Protein AF-A0A7H8HGY1-F1 (afdb_monomer)

Secondary structure (DSSP, 8-state):
--HHHHHHHHHHHHTT--HHHHHHHHHHHHHHHHHTTTT----HHHHHHHHHHHHHHHHHHHHHH-TTS-HHHHHHHHHHHHHHHHHHHS-HHHHHHIIIIIIS---HHHHHHHHT--HHHHHHHHHHHHHHHHHHHHHHS---

Mean predic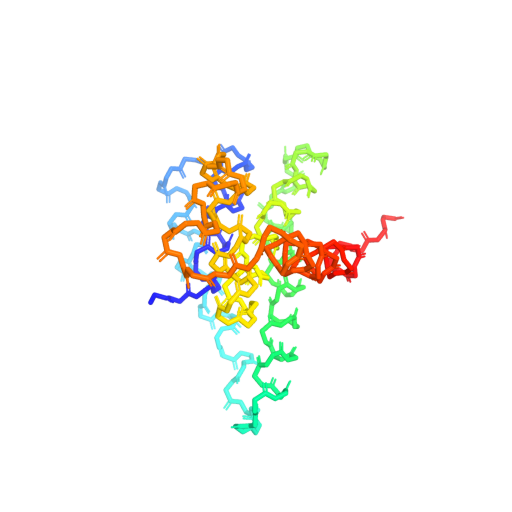ted aligned error: 8.13 Å

Structure (mmCIF, N/CA/C/O backbone):
data_AF-A0A7H8HGY1-F1
#
_entry.id   AF-A0A7H8HGY1-F1
#
loop_
_atom_site.group_PDB
_atom_site.id
_atom_site.type_symbol
_atom_site.label_atom_id
_atom_site.label_alt_id
_atom_site.label_comp_id
_atom_site.label_asym_id
_atom_site.label_entity_id
_atom_site.label_seq_id
_atom_site.pdbx_PDB_ins_code
_atom_site.Cartn_x
_atom_site.Cartn_y
_atom_site.Cartn_z
_atom_site.occupancy
_atom_site.B_iso_or_equiv
_atom_site.auth_seq_id
_atom_site.auth_comp_id
_atom_site.auth_asym_id
_atom_site.auth_atom_id
_atom_site.pdbx_PDB_model_num
ATOM 1 N N . MET A 1 1 ? 0.838 -16.301 -3.438 1.00 49.25 1 MET A N 1
ATOM 2 C CA . MET A 1 1 ? 1.482 -15.672 -4.608 1.00 49.25 1 MET A CA 1
ATOM 3 C C . MET A 1 1 ? 2.776 -15.026 -4.127 1.00 49.25 1 MET A C 1
ATOM 5 O 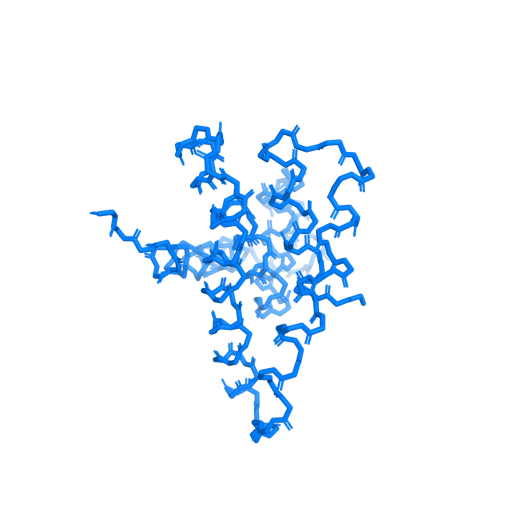O . MET A 1 1 ? 2.797 -14.542 -3.000 1.00 49.25 1 MET A O 1
ATOM 9 N N . ASP A 1 2 ? 3.865 -15.130 -4.889 1.00 72.94 2 ASP A N 1
ATOM 10 C CA . ASP A 1 2 ? 5.183 -14.623 -4.480 1.00 72.94 2 ASP A CA 1
ATOM 11 C C . ASP A 1 2 ? 5.216 -13.085 -4.568 1.00 72.94 2 ASP A C 1
ATOM 13 O O . ASP A 1 2 ? 5.017 -12.506 -5.637 1.00 72.94 2 ASP A O 1
ATOM 17 N N . ARG A 1 3 ? 5.455 -12.416 -3.434 1.00 73.75 3 ARG A N 1
ATOM 18 C CA . ARG A 1 3 ? 5.463 -10.946 -3.320 1.00 73.75 3 ARG A CA 1
ATOM 19 C C . ARG A 1 3 ? 6.544 -10.295 -4.176 1.00 73.75 3 ARG A C 1
ATOM 21 O O . ARG A 1 3 ? 6.331 -9.214 -4.721 1.00 73.75 3 ARG A O 1
ATOM 28 N N . ILE A 1 4 ? 7.689 -10.961 -4.328 1.00 73.19 4 ILE A N 1
ATOM 29 C CA . ILE A 1 4 ? 8.773 -10.484 -5.191 1.00 73.19 4 ILE A CA 1
ATOM 30 C C . ILE A 1 4 ? 8.296 -10.477 -6.646 1.00 73.19 4 ILE A C 1
ATOM 32 O O . ILE A 1 4 ? 8.530 -9.512 -7.375 1.00 73.19 4 ILE A O 1
ATOM 36 N N . LEU A 1 5 ? 7.571 -11.521 -7.053 1.00 75.12 5 LEU A N 1
ATOM 37 C CA . LEU A 1 5 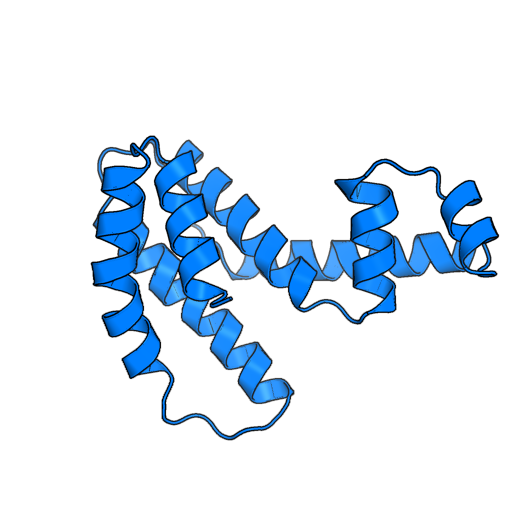? 7.025 -11.647 -8.401 1.00 75.12 5 LEU A CA 1
ATOM 38 C C . LEU A 1 5 ? 5.995 -10.549 -8.704 1.00 75.12 5 LEU A C 1
ATOM 40 O O . LEU A 1 5 ? 6.073 -9.932 -9.768 1.00 75.12 5 LEU A O 1
ATOM 44 N N . GLU A 1 6 ? 5.083 -10.260 -7.771 1.00 80.50 6 GLU A N 1
ATOM 45 C CA . GLU A 1 6 ? 4.111 -9.163 -7.900 1.00 80.50 6 GLU A CA 1
ATOM 46 C C . GLU A 1 6 ? 4.796 -7.801 -8.048 1.00 80.50 6 GLU A C 1
ATOM 48 O O . GLU A 1 6 ? 4.443 -7.016 -8.932 1.00 80.50 6 GLU A O 1
ATOM 53 N N . MET A 1 7 ? 5.815 -7.537 -7.228 1.00 80.38 7 MET A N 1
ATOM 54 C CA . MET A 1 7 ? 6.543 -6.272 -7.244 1.00 80.38 7 MET A CA 1
ATOM 55 C C . MET A 1 7 ? 7.317 -6.073 -8.555 1.00 80.38 7 MET A C 1
ATOM 57 O O . MET A 1 7 ? 7.223 -5.009 -9.169 1.00 80.38 7 MET A O 1
ATOM 61 N N . VAL A 1 8 ? 8.025 -7.106 -9.036 1.00 80.00 8 VAL A N 1
ATOM 62 C CA . VAL A 1 8 ? 8.730 -7.076 -10.332 1.00 80.00 8 VAL A CA 1
ATOM 63 C C . VAL A 1 8 ? 7.745 -6.856 -11.481 1.00 80.00 8 VAL A C 1
ATOM 65 O O . VAL A 1 8 ? 8.007 -6.046 -12.373 1.00 80.00 8 VAL A O 1
ATOM 68 N N . TYR A 1 9 ? 6.608 -7.555 -11.461 1.00 82.62 9 TYR A N 1
ATOM 69 C CA . TYR A 1 9 ? 5.589 -7.429 -12.498 1.00 82.62 9 TYR A CA 1
ATOM 70 C C . TYR A 1 9 ? 4.997 -6.016 -12.534 1.00 82.62 9 TYR A C 1
ATOM 72 O O . TYR A 1 9 ? 4.911 -5.405 -13.603 1.00 82.62 9 TYR A O 1
ATOM 80 N N . PHE A 1 10 ? 4.634 -5.474 -11.370 1.00 82.31 10 PHE A N 1
ATOM 81 C CA . PHE A 1 10 ? 4.052 -4.141 -11.253 1.00 82.31 10 PHE A CA 1
ATOM 82 C C . PHE A 1 10 ? 5.023 -3.050 -11.725 1.00 82.31 10 PHE A C 1
ATOM 84 O O . PHE A 1 10 ? 4.661 -2.230 -12.574 1.00 82.31 10 PHE A O 1
ATOM 91 N N . LEU A 1 11 ? 6.276 -3.098 -11.259 1.00 81.25 11 LEU A N 1
ATOM 92 C CA . LEU A 1 11 ? 7.346 -2.200 -11.699 1.00 81.25 11 LEU A CA 1
ATOM 93 C C . LEU A 1 11 ? 7.544 -2.250 -13.217 1.00 81.25 11 LEU A C 1
ATOM 95 O O . LEU A 1 11 ? 7.581 -1.215 -13.882 1.00 81.25 11 LEU A O 1
ATOM 99 N N . ALA A 1 12 ? 7.630 -3.450 -13.795 1.00 82.00 12 ALA A N 1
ATOM 100 C CA . ALA A 1 12 ? 7.817 -3.617 -15.233 1.00 82.00 12 ALA A CA 1
ATOM 101 C C . ALA A 1 12 ? 6.652 -3.022 -16.042 1.00 82.00 12 ALA A C 1
ATOM 103 O O . ALA A 1 12 ? 6.872 -2.374 -17.063 1.00 82.00 12 ALA A O 1
ATOM 104 N N . ARG A 1 13 ? 5.410 -3.207 -15.586 1.00 84.12 13 ARG A N 1
ATOM 105 C CA . ARG A 1 13 ? 4.221 -2.659 -16.254 1.00 84.12 13 ARG A CA 1
ATOM 106 C C . ARG A 1 13 ? 4.171 -1.133 -16.189 1.00 84.12 13 ARG A C 1
ATOM 108 O O . ARG A 1 13 ? 3.888 -0.506 -17.205 1.00 84.12 13 ARG A O 1
ATOM 115 N N . ARG A 1 14 ? 4.459 -0.537 -15.028 1.00 81.88 14 ARG A N 1
ATOM 116 C CA . ARG A 1 14 ? 4.427 0.926 -14.836 1.00 81.88 14 ARG A CA 1
ATOM 117 C C . ARG A 1 14 ? 5.563 1.649 -15.552 1.00 81.88 14 ARG A C 1
ATOM 119 O O . ARG A 1 14 ? 5.353 2.753 -16.031 1.00 81.88 14 ARG A O 1
ATOM 126 N N . THR A 1 15 ? 6.706 0.990 -15.726 1.00 80.00 15 THR A N 1
ATOM 127 C CA . THR A 1 15 ? 7.853 1.494 -16.509 1.00 80.00 15 THR A CA 1
ATOM 128 C C . THR A 1 15 ? 7.685 1.300 -18.027 1.00 80.00 15 THR A C 1
ATOM 130 O O . THR A 1 15 ? 8.654 1.335 -18.784 1.00 80.00 15 THR A O 1
ATOM 133 N N . GLY A 1 16 ? 6.449 1.074 -18.491 1.00 72.94 16 GLY A N 1
ATOM 134 C CA . GLY A 1 16 ? 6.093 1.057 -19.911 1.00 72.94 16 GLY A CA 1
ATOM 135 C C . GLY A 1 16 ? 6.279 -0.282 -20.625 1.00 72.94 16 GLY A C 1
ATOM 136 O O . GLY A 1 16 ? 6.154 -0.342 -21.848 1.00 72.94 16 GLY A O 1
ATOM 137 N N . ARG A 1 17 ? 6.559 -1.387 -19.916 1.00 78.44 17 ARG A N 1
ATOM 138 C CA . ARG A 1 17 ? 6.695 -2.689 -20.585 1.00 78.44 17 ARG A CA 1
ATOM 139 C C . ARG A 1 17 ? 5.350 -3.320 -20.926 1.00 78.44 17 ARG A C 1
ATOM 141 O O . ARG A 1 17 ? 4.385 -3.315 -20.151 1.00 78.44 17 ARG A O 1
ATOM 148 N N . SER A 1 18 ? 5.330 -3.980 -22.083 1.00 81.56 18 SER A N 1
ATOM 149 C CA . SER A 1 18 ? 4.228 -4.858 -22.466 1.00 81.56 18 SER A CA 1
ATOM 150 C C . SER A 1 18 ? 4.087 -6.029 -21.479 1.00 81.56 18 SER A C 1
ATOM 152 O O . SER A 1 18 ? 5.075 -6.420 -20.845 1.00 81.56 18 SER A O 1
ATOM 154 N N . PRO A 1 19 ? 2.892 -6.636 -21.354 1.00 78.38 19 PRO A N 1
ATOM 155 C CA . PRO A 1 19 ? 2.668 -7.759 -20.442 1.00 78.38 19 PRO A CA 1
ATOM 156 C C . PRO A 1 19 ? 3.651 -8.918 -20.660 1.00 78.38 19 PRO A C 1
ATOM 158 O O . PRO A 1 19 ? 4.236 -9.420 -19.704 1.00 78.38 19 PRO A O 1
ATOM 161 N N . GLY A 1 20 ? 3.928 -9.284 -21.917 1.00 77.31 20 GLY A N 1
ATOM 162 C CA . GLY A 1 20 ? 4.886 -10.348 -22.240 1.00 77.31 20 GLY A CA 1
ATOM 163 C C . GLY A 1 20 ? 6.346 -9.982 -21.935 1.00 77.31 20 GLY A C 1
ATOM 164 O O . GLY A 1 20 ? 7.154 -10.844 -21.590 1.00 77.31 20 GLY A O 1
ATOM 165 N N . ALA A 1 21 ? 6.723 -8.704 -22.031 1.00 79.06 21 ALA A N 1
ATOM 166 C CA . ALA A 1 21 ? 8.051 -8.244 -21.624 1.00 79.06 21 ALA A CA 1
ATOM 167 C C . ALA A 1 21 ? 8.202 -8.180 -20.094 1.00 79.06 21 ALA A C 1
ATOM 169 O O . ALA A 1 21 ? 9.292 -8.447 -19.586 1.00 79.06 21 ALA A O 1
ATOM 170 N N . ALA A 1 22 ? 7.123 -7.870 -19.371 1.00 80.44 22 ALA A N 1
ATOM 171 C CA . ALA A 1 22 ? 7.069 -7.937 -17.913 1.00 80.44 22 ALA A CA 1
ATOM 172 C C . ALA A 1 22 ? 7.159 -9.389 -17.417 1.00 80.44 22 ALA A C 1
ATOM 174 O O . ALA A 1 22 ? 8.027 -9.696 -16.608 1.00 80.44 22 ALA A O 1
ATOM 175 N N . ALA A 1 23 ? 6.369 -10.307 -17.981 1.00 77.88 23 ALA A N 1
ATOM 176 C CA . ALA A 1 23 ? 6.417 -11.727 -17.629 1.00 77.88 23 ALA A CA 1
ATOM 177 C C . ALA A 1 23 ? 7.814 -12.336 -17.851 1.00 77.88 23 ALA A C 1
ATOM 179 O O . ALA A 1 23 ? 8.353 -12.995 -16.967 1.00 77.88 23 ALA A O 1
ATOM 180 N N . ARG A 1 24 ? 8.460 -12.031 -18.988 1.00 81.56 24 ARG A N 1
ATOM 181 C CA . ARG A 1 24 ? 9.845 -12.458 -19.277 1.00 81.56 24 ARG A CA 1
ATOM 182 C C . ARG A 1 24 ? 10.900 -11.838 -18.360 1.00 81.56 24 ARG A C 1
ATOM 184 O O . ARG A 1 24 ? 12.018 -12.347 -18.296 1.00 81.56 24 ARG A O 1
ATOM 191 N N . LEU A 1 25 ? 10.599 -10.696 -17.742 1.00 79.25 25 LEU A N 1
ATOM 192 C CA . LEU A 1 25 ? 11.456 -10.092 -16.727 1.00 79.25 25 LEU A CA 1
ATOM 193 C C . LEU A 1 25 ? 11.276 -10.833 -15.396 1.00 79.25 25 LEU A C 1
ATOM 195 O O . LEU A 1 25 ? 12.274 -11.198 -14.784 1.00 79.25 25 LEU A O 1
ATOM 199 N N . CYS A 1 26 ? 10.031 -11.111 -14.994 1.00 76.88 26 CYS A N 1
ATOM 200 C CA . CYS A 1 26 ? 9.719 -11.901 -13.802 1.00 76.88 26 CYS A CA 1
ATOM 201 C C . CYS A 1 26 ? 10.394 -13.277 -13.844 1.00 76.88 26 CYS A C 1
ATOM 203 O O . CYS A 1 26 ? 11.086 -13.633 -12.898 1.00 76.88 26 CYS A O 1
ATOM 205 N N . THR A 1 27 ? 10.277 -14.018 -14.952 1.00 78.69 27 THR A N 1
ATOM 206 C CA . THR A 1 27 ? 10.871 -15.364 -15.069 1.00 78.69 27 THR A CA 1
ATOM 207 C C . THR A 1 27 ? 12.394 -15.377 -14.963 1.00 78.69 27 THR A C 1
ATOM 209 O O . THR A 1 27 ? 12.958 -16.382 -14.550 1.00 78.69 27 THR A O 1
ATOM 212 N N . ARG A 1 28 ? 13.066 -14.272 -15.311 1.00 78.75 28 ARG A N 1
ATOM 213 C CA . ARG A 1 28 ? 14.525 -14.137 -15.194 1.00 78.75 28 ARG A CA 1
ATOM 214 C C . ARG A 1 28 ? 14.969 -13.654 -13.816 1.00 78.75 28 ARG A C 1
ATOM 216 O O . ARG A 1 28 ? 15.931 -14.178 -13.278 1.00 78.75 28 ARG A O 1
ATOM 223 N N . LEU A 1 29 ? 14.276 -12.667 -13.250 1.00 74.19 29 LEU A N 1
ATOM 224 C CA . LEU A 1 29 ? 14.674 -12.042 -11.987 1.00 74.19 29 LEU A CA 1
ATOM 225 C C . LEU A 1 29 ? 14.295 -12.863 -10.757 1.00 74.19 29 LEU A C 1
ATOM 227 O O . LEU A 1 29 ? 15.040 -12.872 -9.784 1.00 74.19 29 LEU A O 1
ATOM 231 N N . VAL A 1 30 ? 13.140 -13.529 -10.771 1.00 71.31 30 VAL A N 1
ATOM 232 C CA . VAL A 1 30 ? 12.635 -14.236 -9.585 1.00 71.31 30 VAL A CA 1
ATOM 233 C C . VAL A 1 30 ? 13.603 -15.338 -9.124 1.00 71.31 30 VAL A C 1
ATOM 235 O O . VAL A 1 30 ? 13.927 -15.339 -7.941 1.00 71.31 30 VAL A O 1
ATOM 238 N N . PRO A 1 31 ? 14.169 -16.196 -9.998 1.00 69.81 31 PRO A N 1
ATOM 239 C CA . PRO A 1 31 ? 15.174 -17.174 -9.573 1.00 69.81 31 PRO A CA 1
ATOM 240 C C . PRO A 1 31 ? 16.431 -16.539 -8.951 1.00 69.81 31 PRO A C 1
ATOM 242 O O . PRO A 1 31 ? 16.881 -16.995 -7.904 1.00 69.81 31 PRO A O 1
ATOM 245 N N . GLU A 1 32 ? 16.958 -15.454 -9.537 1.00 68.19 32 GLU A N 1
ATOM 246 C CA . GLU A 1 32 ? 18.135 -14.721 -9.020 1.00 68.19 32 GLU A CA 1
ATOM 247 C C . GLU A 1 32 ? 17.885 -14.175 -7.594 1.00 68.19 32 GLU A C 1
ATOM 249 O O . GLU A 1 32 ? 18.764 -14.187 -6.727 1.00 68.19 32 GLU A O 1
ATOM 254 N N . LEU A 1 33 ? 16.658 -13.720 -7.333 1.00 66.44 33 LEU A N 1
ATOM 255 C CA . LEU A 1 33 ? 16.260 -13.085 -6.074 1.00 66.44 33 LEU A CA 1
ATOM 256 C C . LEU A 1 33 ? 15.838 -14.092 -4.990 1.00 66.44 33 LEU A C 1
ATOM 258 O O . LEU A 1 33 ? 16.103 -13.869 -3.807 1.00 66.44 33 LEU A O 1
ATOM 262 N N . VAL A 1 34 ? 15.218 -15.211 -5.375 1.00 64.19 34 VAL A N 1
ATOM 263 C CA . VAL A 1 34 ? 14.795 -16.285 -4.458 1.00 64.19 34 VAL A CA 1
ATOM 264 C C . VAL A 1 34 ? 16.003 -17.070 -3.933 1.00 64.19 34 VAL A C 1
ATOM 266 O O . VAL A 1 34 ? 16.069 -17.365 -2.742 1.00 64.19 34 VAL A O 1
ATOM 269 N N . VAL A 1 35 ? 17.021 -17.325 -4.764 1.00 56.50 35 VAL A N 1
ATOM 270 C CA . VAL A 1 35 ? 18.267 -17.988 -4.320 1.00 56.50 35 VAL A CA 1
ATOM 271 C C . VAL A 1 35 ? 18.995 -17.167 -3.247 1.00 56.50 35 VAL A C 1
ATOM 273 O O . VAL A 1 35 ? 19.561 -17.725 -2.310 1.00 56.50 35 VAL A O 1
ATOM 276 N N . SER A 1 36 ? 18.898 -15.837 -3.309 1.00 52.84 36 SER A N 1
ATOM 277 C CA . SER A 1 36 ? 19.532 -14.926 -2.345 1.00 52.84 36 SER A CA 1
ATOM 278 C C . SER A 1 36 ? 18.890 -14.937 -0.943 1.00 52.84 36 SER A C 1
ATOM 280 O O . SER A 1 36 ? 19.426 -14.320 -0.024 1.00 52.84 36 SER A O 1
ATOM 282 N N . SER A 1 37 ? 17.742 -15.602 -0.751 1.00 52.91 37 SER A N 1
ATOM 283 C CA . SER A 1 37 ? 16.958 -15.555 0.498 1.00 52.91 37 SER A CA 1
ATOM 284 C C . SER A 1 37 ? 16.846 -16.892 1.253 1.00 52.91 37 SER A C 1
ATOM 286 O O . SER A 1 37 ? 16.306 -16.917 2.359 1.00 52.91 37 SER A O 1
ATOM 288 N N . ALA A 1 38 ? 17.429 -17.978 0.734 1.00 50.69 38 ALA A N 1
ATOM 289 C CA . ALA A 1 38 ? 17.261 -19.352 1.233 1.00 50.69 38 ALA A CA 1
ATOM 290 C C . ALA A 1 38 ? 18.028 -19.724 2.530 1.00 50.69 38 ALA A C 1
ATOM 292 O O . ALA A 1 38 ? 18.101 -20.899 2.873 1.00 50.69 38 ALA A O 1
ATOM 293 N N . GLY A 1 39 ? 18.592 -18.761 3.272 1.00 51.31 39 GLY A N 1
ATOM 294 C CA . GLY A 1 39 ? 19.426 -19.031 4.460 1.00 51.31 39 GLY A CA 1
ATOM 295 C C . GLY A 1 39 ? 19.053 -18.264 5.733 1.00 51.31 39 GLY A C 1
ATOM 296 O O . GLY A 1 39 ? 19.835 -18.254 6.681 1.00 51.31 39 GLY A O 1
ATOM 297 N N . ALA A 1 40 ? 17.913 -17.566 5.768 1.00 55.38 40 ALA A N 1
ATOM 298 C CA . ALA A 1 40 ? 17.570 -16.692 6.892 1.00 55.38 40 ALA A CA 1
ATOM 299 C C . ALA A 1 40 ? 16.772 -17.422 7.999 1.00 55.38 40 ALA A C 1
ATOM 301 O O . ALA A 1 40 ? 15.843 -18.163 7.684 1.00 55.38 40 ALA A O 1
ATOM 302 N N . PRO A 1 41 ? 17.072 -17.180 9.292 1.00 55.69 41 PRO A N 1
ATOM 303 C CA . PRO A 1 41 ? 16.349 -17.788 10.409 1.00 55.69 41 PRO A CA 1
ATOM 304 C C . PRO A 1 41 ? 14.877 -17.348 10.462 1.00 55.69 41 PRO A C 1
ATOM 306 O O . PRO A 1 41 ? 14.539 -16.187 10.223 1.00 55.69 41 PRO A O 1
ATOM 309 N N . ASP A 1 42 ? 13.997 -18.275 10.842 1.00 58.25 42 ASP A N 1
ATOM 310 C CA . ASP A 1 42 ? 12.546 -18.218 10.602 1.00 58.25 42 ASP A CA 1
ATOM 311 C C . ASP A 1 42 ? 11.741 -17.402 11.643 1.00 58.25 42 ASP A C 1
ATOM 313 O O . ASP A 1 42 ? 10.603 -17.714 12.001 1.00 58.25 42 ASP A O 1
ATOM 317 N N . SER A 1 43 ? 12.335 -16.329 12.174 1.00 61.47 43 SER A N 1
ATOM 318 C CA . SER A 1 43 ? 11.654 -15.449 13.136 1.00 61.47 43 SER A CA 1
ATOM 319 C C . SER A 1 43 ? 10.830 -14.355 12.430 1.00 61.47 43 SER A C 1
ATOM 321 O O . SER A 1 43 ? 11.226 -13.873 11.363 1.00 61.47 43 SER A O 1
ATOM 323 N N . PRO A 1 44 ? 9.706 -13.881 13.014 1.00 56.50 44 PRO A N 1
ATOM 324 C CA . PRO A 1 44 ? 8.850 -12.863 12.391 1.00 56.50 44 PRO A CA 1
ATOM 325 C C . PRO A 1 44 ? 9.589 -11.566 12.029 1.00 56.50 44 PRO A C 1
ATOM 327 O O . PRO A 1 44 ? 9.376 -11.009 10.952 1.00 56.50 44 PRO A O 1
ATOM 330 N N . GLY A 1 45 ? 10.503 -11.115 12.897 1.00 59.12 45 GLY A N 1
ATOM 331 C CA . GLY A 1 45 ? 11.345 -9.942 12.645 1.00 59.12 45 GLY A CA 1
ATOM 332 C C . GLY A 1 45 ? 12.353 -10.154 11.510 1.00 59.12 45 GLY A C 1
ATOM 333 O O . GLY A 1 45 ? 12.571 -9.247 10.706 1.00 59.12 45 GLY A O 1
ATOM 334 N N . HIS A 1 46 ? 12.912 -11.363 11.379 1.00 61.84 46 HIS A N 1
ATOM 335 C CA . HIS A 1 46 ? 13.827 -11.699 10.284 1.00 61.84 46 HIS A CA 1
ATOM 336 C C . HIS A 1 46 ? 13.111 -11.812 8.942 1.00 61.84 46 HIS A C 1
ATOM 338 O O . HIS A 1 46 ? 13.622 -11.285 7.957 1.00 61.84 46 HIS A O 1
ATOM 344 N N . ARG A 1 47 ? 11.914 -12.410 8.897 1.00 62.62 47 ARG A N 1
ATOM 345 C CA . ARG A 1 47 ? 11.093 -12.449 7.675 1.00 62.62 47 ARG A CA 1
ATOM 346 C C . ARG A 1 47 ? 10.744 -11.045 7.188 1.00 62.62 47 ARG A C 1
ATOM 348 O O . ARG A 1 47 ? 10.821 -10.774 5.992 1.00 62.62 47 ARG A O 1
ATOM 355 N N . LEU A 1 48 ? 10.442 -10.130 8.113 1.00 62.12 48 LEU A N 1
ATOM 356 C CA . LEU A 1 48 ? 10.201 -8.727 7.789 1.00 62.12 48 LEU A CA 1
ATOM 357 C C . LEU A 1 48 ? 11.464 -8.057 7.226 1.00 62.12 48 LEU A C 1
ATOM 359 O O . LEU A 1 48 ? 11.418 -7.476 6.147 1.00 62.12 48 LEU A O 1
ATOM 363 N N . ALA A 1 49 ? 12.608 -8.173 7.903 1.00 64.44 49 ALA A N 1
ATOM 364 C CA . ALA A 1 49 ? 13.865 -7.580 7.440 1.00 64.44 49 ALA A CA 1
ATOM 365 C C . ALA A 1 49 ? 14.357 -8.173 6.103 1.00 64.44 49 ALA A C 1
ATOM 367 O O . ALA A 1 49 ? 14.864 -7.440 5.253 1.00 64.44 49 ALA A O 1
ATOM 368 N N . ALA A 1 50 ? 14.180 -9.479 5.893 1.00 65.94 50 ALA A N 1
ATOM 369 C CA . ALA A 1 50 ? 14.505 -10.166 4.646 1.00 65.94 50 ALA A CA 1
ATOM 370 C C . ALA A 1 50 ? 13.606 -9.702 3.493 1.00 65.94 50 ALA A C 1
ATOM 372 O O . ALA A 1 50 ? 14.126 -9.372 2.429 1.00 65.94 50 ALA A O 1
ATOM 373 N N . ALA A 1 51 ? 12.292 -9.571 3.725 1.00 64.56 51 ALA A N 1
ATOM 374 C CA . ALA A 1 51 ? 11.373 -8.997 2.744 1.00 64.56 51 ALA A CA 1
ATOM 375 C C . ALA A 1 51 ? 11.825 -7.587 2.336 1.00 64.56 51 ALA A C 1
ATOM 377 O O . ALA A 1 51 ? 11.931 -7.293 1.149 1.00 64.56 51 ALA A O 1
ATOM 378 N N . ARG A 1 52 ? 12.202 -6.745 3.309 1.00 68.81 52 ARG A N 1
ATOM 379 C CA . ARG A 1 52 ? 12.674 -5.378 3.043 1.00 68.81 52 ARG A CA 1
ATOM 380 C C . ARG A 1 52 ? 13.992 -5.324 2.264 1.00 68.81 52 ARG A C 1
ATOM 382 O O . ARG A 1 52 ? 14.099 -4.519 1.343 1.00 68.81 52 ARG A O 1
ATOM 389 N N . ARG A 1 53 ? 14.969 -6.187 2.572 1.00 68.00 53 ARG A N 1
ATOM 390 C CA . ARG A 1 53 ? 16.228 -6.295 1.803 1.00 68.00 53 ARG A CA 1
ATOM 391 C C . ARG A 1 53 ? 16.004 -6.816 0.382 1.00 68.00 53 ARG A C 1
ATOM 393 O O . ARG A 1 53 ? 16.607 -6.295 -0.553 1.00 68.00 53 ARG A O 1
ATOM 400 N N . GLY A 1 54 ? 15.087 -7.769 0.206 1.00 69.81 54 GLY A N 1
ATOM 401 C CA . GLY A 1 54 ? 14.680 -8.263 -1.112 1.00 69.81 54 GLY A CA 1
ATOM 402 C C . GLY A 1 54 ? 14.167 -7.149 -2.030 1.00 69.81 54 GLY A C 1
ATOM 403 O O . GLY A 1 54 ? 14.420 -7.178 -3.233 1.00 69.81 54 GLY A O 1
ATOM 404 N N . ARG A 1 55 ? 13.536 -6.106 -1.471 1.00 74.56 55 ARG A N 1
ATOM 405 C CA . ARG A 1 55 ? 13.058 -4.953 -2.253 1.00 74.56 55 ARG A CA 1
ATOM 406 C C . ARG A 1 55 ? 14.161 -4.125 -2.878 1.00 74.56 55 ARG A C 1
ATOM 408 O O . ARG A 1 55 ? 14.039 -3.768 -4.044 1.00 74.56 55 ARG A O 1
ATOM 415 N N . VAL A 1 56 ? 15.233 -3.851 -2.139 1.00 70.19 56 VAL A N 1
ATOM 416 C CA . VAL A 1 56 ? 16.378 -3.090 -2.664 1.00 70.19 56 VAL A CA 1
ATOM 417 C C . VAL A 1 56 ? 17.036 -3.859 -3.811 1.00 70.19 56 VAL A C 1
ATOM 419 O O . VAL A 1 56 ? 17.340 -3.277 -4.853 1.00 70.19 56 VAL A O 1
ATOM 422 N N . ALA A 1 57 ? 17.177 -5.180 -3.668 1.00 72.38 57 ALA A N 1
ATOM 423 C CA . ALA A 1 57 ? 17.707 -6.043 -4.721 1.00 72.38 57 ALA A CA 1
ATOM 424 C C . ALA A 1 57 ? 16.811 -6.040 -5.974 1.00 72.38 57 ALA A C 1
ATOM 426 O O . ALA A 1 57 ? 17.310 -5.844 -7.083 1.00 72.38 57 ALA A O 1
ATOM 427 N N . VAL A 1 58 ? 15.488 -6.164 -5.809 1.00 75.19 58 VAL A N 1
ATOM 428 C CA . VAL A 1 58 ? 14.523 -6.061 -6.918 1.00 75.19 58 VAL A CA 1
ATOM 429 C C . VAL A 1 58 ? 14.601 -4.696 -7.596 1.00 75.19 58 VAL A C 1
ATOM 431 O O . VAL A 1 58 ? 14.735 -4.634 -8.816 1.00 75.19 58 VAL A O 1
ATOM 434 N N . ALA A 1 59 ? 14.535 -3.605 -6.833 1.00 74.94 59 ALA A N 1
ATOM 435 C CA . ALA A 1 59 ? 14.551 -2.249 -7.370 1.00 74.94 59 ALA A CA 1
ATOM 436 C C . ALA A 1 59 ? 15.818 -2.006 -8.199 1.00 74.94 59 ALA A C 1
ATOM 438 O O . ALA A 1 59 ? 15.739 -1.568 -9.346 1.00 74.94 59 ALA A O 1
ATOM 439 N N . THR A 1 60 ? 16.976 -2.400 -7.664 1.00 75.62 60 THR A N 1
ATOM 440 C CA . THR A 1 60 ? 18.270 -2.300 -8.351 1.00 75.62 60 THR A CA 1
ATOM 441 C C . THR A 1 60 ? 18.284 -3.135 -9.634 1.00 75.62 60 THR A C 1
ATOM 443 O O . THR A 1 60 ? 18.647 -2.640 -10.704 1.00 75.62 60 THR A O 1
ATOM 446 N N . ALA A 1 61 ? 17.827 -4.389 -9.566 1.00 78.25 61 ALA A N 1
ATOM 447 C CA . ALA A 1 61 ? 17.825 -5.308 -10.700 1.00 78.25 61 ALA A CA 1
ATOM 448 C C . ALA A 1 61 ? 16.870 -4.874 -11.827 1.00 78.25 61 ALA A C 1
ATOM 450 O O . ALA A 1 61 ? 17.198 -5.036 -13.011 1.00 78.25 61 ALA A O 1
ATOM 451 N N . VAL A 1 62 ? 15.709 -4.309 -11.477 1.00 76.69 62 VAL A N 1
ATOM 452 C CA . VAL A 1 62 ? 14.733 -3.777 -12.436 1.00 76.69 62 VAL A CA 1
ATOM 453 C C . VAL A 1 62 ? 15.211 -2.442 -13.011 1.00 76.69 62 VAL A C 1
ATOM 455 O O . VAL A 1 62 ? 15.091 -2.253 -14.224 1.00 76.69 62 VAL A O 1
ATOM 458 N N . ARG A 1 63 ? 15.825 -1.554 -12.210 1.00 79.94 63 ARG A N 1
ATOM 459 C CA . ARG A 1 63 ? 16.402 -0.281 -12.688 1.00 79.94 63 ARG A CA 1
ATOM 460 C C . ARG A 1 63 ? 17.528 -0.517 -13.685 1.00 79.94 63 ARG A C 1
ATOM 462 O O . ARG A 1 63 ? 17.500 0.034 -14.783 1.00 79.94 63 ARG A O 1
ATOM 469 N N . ALA A 1 64 ? 18.448 -1.434 -13.375 1.00 79.62 64 ALA A N 1
ATOM 470 C CA . ALA A 1 64 ? 19.546 -1.815 -14.267 1.00 79.62 64 ALA A CA 1
ATOM 471 C C . ALA A 1 64 ? 19.061 -2.295 -15.646 1.00 79.62 64 ALA A C 1
ATOM 473 O O . ALA A 1 64 ? 19.749 -2.098 -16.649 1.00 79.62 64 ALA A O 1
ATOM 474 N N . ARG A 1 65 ? 17.866 -2.898 -15.702 1.00 76.94 65 ARG A N 1
ATOM 475 C CA . ARG A 1 65 ? 17.234 -3.413 -16.924 1.00 76.94 65 ARG A CA 1
ATOM 476 C C . ARG A 1 65 ? 16.251 -2.418 -17.555 1.00 76.94 65 ARG A C 1
ATOM 478 O O . ARG A 1 65 ? 15.786 -2.670 -18.663 1.00 76.94 65 ARG A O 1
ATOM 485 N N . SER A 1 66 ? 15.949 -1.297 -16.903 1.00 76.38 66 SER A N 1
ATOM 486 C CA . SER A 1 66 ? 14.971 -0.288 -17.345 1.00 76.38 66 SER A CA 1
ATOM 487 C C . SER A 1 66 ? 15.621 1.074 -17.602 1.00 76.38 66 SER A C 1
ATOM 489 O O . SER A 1 66 ? 14.985 2.102 -17.429 1.00 76.38 66 SER A O 1
ATOM 491 N N . ARG A 1 67 ? 16.876 1.085 -18.075 1.00 73.75 67 ARG A N 1
ATOM 492 C CA . ARG A 1 67 ? 17.692 2.301 -18.293 1.00 73.75 67 ARG A CA 1
ATOM 493 C C . ARG A 1 67 ? 17.084 3.351 -19.229 1.00 73.75 67 ARG A C 1
ATOM 495 O O . ARG A 1 67 ? 17.534 4.484 -19.225 1.00 73.75 67 ARG A O 1
ATOM 502 N N . ARG A 1 68 ? 16.123 2.958 -20.070 1.00 79.75 68 ARG A N 1
ATOM 503 C CA . ARG A 1 68 ? 15.416 3.857 -21.000 1.00 79.75 68 ARG A CA 1
ATOM 504 C C . ARG A 1 68 ? 14.124 4.436 -20.414 1.00 79.75 68 ARG A C 1
ATOM 506 O O . ARG A 1 68 ? 13.461 5.209 -21.092 1.00 79.75 68 ARG A O 1
ATOM 513 N N . CYS A 1 69 ? 13.732 4.010 -19.215 1.00 80.56 69 CYS A N 1
ATOM 514 C CA . CYS A 1 69 ? 12.606 4.591 -18.500 1.00 80.56 69 CYS A CA 1
ATOM 515 C C . CYS A 1 69 ? 13.024 5.949 -17.941 1.00 80.56 69 CYS A C 1
ATOM 517 O O . CYS A 1 69 ? 14.142 6.085 -17.444 1.00 80.56 69 CYS A O 1
ATOM 519 N N . ASP A 1 70 ? 12.109 6.913 -17.987 1.00 83.56 70 ASP A N 1
ATOM 520 C CA . ASP A 1 70 ? 12.240 8.152 -17.231 1.00 83.56 70 ASP A CA 1
ATOM 521 C C . ASP A 1 70 ? 12.492 7.815 -15.744 1.00 83.56 70 ASP A C 1
ATOM 523 O O . ASP A 1 70 ? 11.727 7.021 -15.171 1.00 83.56 70 ASP A O 1
ATOM 527 N N . PRO A 1 71 ? 13.563 8.354 -15.127 1.00 81.81 71 PRO A N 1
ATOM 528 C CA . PRO A 1 71 ? 13.845 8.175 -13.709 1.00 81.81 71 PRO A CA 1
ATOM 529 C C . PRO A 1 71 ? 12.655 8.500 -12.802 1.00 81.81 71 PRO A C 1
ATOM 531 O O . PRO A 1 71 ? 12.378 7.714 -11.900 1.00 81.81 71 PRO A O 1
ATOM 534 N N . ALA A 1 72 ? 11.907 9.574 -13.076 1.00 83.50 72 ALA A N 1
ATOM 535 C CA . ALA A 1 72 ? 10.767 9.970 -12.251 1.00 83.50 72 ALA A CA 1
ATOM 536 C C . ALA A 1 72 ? 9.645 8.922 -12.305 1.00 83.50 72 ALA A C 1
ATOM 538 O O . ALA A 1 72 ? 9.132 8.490 -11.276 1.00 83.50 72 ALA A O 1
ATOM 539 N N . VAL A 1 73 ? 9.336 8.415 -13.504 1.00 83.25 73 VAL A N 1
ATOM 540 C CA . VAL A 1 73 ? 8.345 7.340 -13.695 1.00 83.25 73 VAL A CA 1
ATOM 541 C C . VAL A 1 73 ? 8.776 6.053 -12.992 1.00 83.25 73 VAL A C 1
ATOM 543 O O . VAL A 1 73 ? 7.938 5.321 -12.459 1.00 83.25 73 VAL A O 1
ATOM 546 N N . PHE A 1 74 ? 10.076 5.752 -12.997 1.00 84.44 74 PHE A N 1
ATOM 547 C CA . PHE A 1 74 ? 10.606 4.597 -12.284 1.00 84.44 74 PHE A CA 1
ATOM 548 C C . PHE A 1 74 ? 10.468 4.756 -10.768 1.00 84.44 74 PHE A C 1
ATOM 550 O O . PHE A 1 74 ? 10.045 3.813 -10.099 1.00 84.44 74 PHE A O 1
ATOM 557 N N . ASP A 1 75 ? 10.826 5.922 -10.236 1.00 82.75 75 ASP A N 1
ATOM 558 C CA . ASP A 1 75 ? 10.812 6.191 -8.800 1.00 82.75 75 ASP A CA 1
ATOM 559 C C . ASP A 1 75 ? 9.372 6.205 -8.260 1.00 82.75 75 ASP A C 1
ATOM 561 O O . ASP A 1 75 ? 9.103 5.570 -7.239 1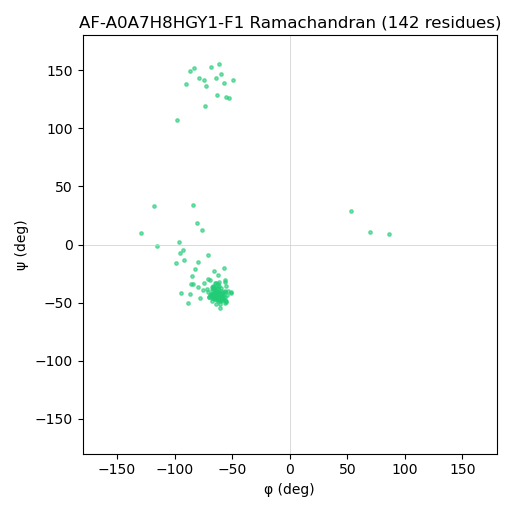.00 82.75 75 ASP A O 1
ATOM 565 N N . ASP A 1 76 ? 8.419 6.770 -9.009 1.00 82.69 76 ASP A N 1
ATOM 566 C CA . ASP A 1 76 ? 6.984 6.684 -8.709 1.00 82.69 76 ASP A CA 1
ATOM 567 C C . ASP A 1 76 ? 6.483 5.233 -8.722 1.00 82.69 76 ASP A C 1
ATOM 569 O O . ASP A 1 76 ? 5.799 4.778 -7.801 1.00 82.69 76 ASP A O 1
ATOM 573 N N . ALA A 1 77 ? 6.850 4.463 -9.752 1.00 83.75 77 ALA A N 1
ATOM 574 C CA . ALA A 1 77 ? 6.481 3.053 -9.842 1.00 83.75 77 ALA A CA 1
ATOM 575 C C . ALA A 1 77 ? 7.053 2.236 -8.675 1.00 83.75 77 ALA A C 1
ATOM 577 O O . ALA A 1 77 ? 6.402 1.302 -8.198 1.00 83.75 77 ALA A O 1
ATOM 578 N N . LEU A 1 78 ? 8.263 2.571 -8.220 1.00 83.12 78 LEU A N 1
ATOM 579 C CA . LEU A 1 78 ? 8.906 1.946 -7.073 1.00 83.12 78 LEU A CA 1
ATOM 580 C C . LEU A 1 78 ? 8.218 2.319 -5.765 1.00 83.12 78 LEU A C 1
ATOM 582 O O . LEU A 1 78 ? 7.944 1.421 -4.968 1.00 83.12 78 LEU A O 1
ATOM 586 N N . ALA A 1 79 ? 7.885 3.592 -5.565 1.00 80.94 79 ALA A N 1
ATOM 587 C CA . ALA A 1 79 ? 7.133 4.044 -4.402 1.00 80.94 79 ALA A CA 1
ATOM 588 C C . ALA A 1 79 ? 5.777 3.322 -4.299 1.00 80.94 79 ALA A C 1
ATOM 590 O O . ALA A 1 79 ? 5.458 2.766 -3.246 1.00 80.94 79 ALA A O 1
ATOM 591 N N . ASP A 1 80 ? 5.035 3.218 -5.407 1.00 82.56 80 ASP A N 1
ATOM 592 C CA . ASP A 1 80 ? 3.769 2.477 -5.494 1.00 82.56 80 ASP A CA 1
ATOM 593 C C . ASP A 1 80 ? 3.933 0.989 -5.136 1.00 82.56 80 ASP A C 1
ATOM 595 O O . ASP A 1 80 ? 3.103 0.395 -4.436 1.00 82.56 80 ASP A O 1
ATOM 599 N N . ALA A 1 81 ? 4.992 0.356 -5.647 1.00 82.12 81 ALA A N 1
ATOM 600 C CA . ALA A 1 81 ? 5.250 -1.064 -5.435 1.00 82.12 81 ALA A CA 1
ATOM 601 C C . ALA A 1 81 ? 5.634 -1.351 -3.973 1.00 82.12 81 ALA A C 1
ATOM 603 O O . ALA A 1 81 ? 5.107 -2.286 -3.367 1.00 82.12 81 ALA A O 1
ATOM 604 N N . VAL A 1 82 ? 6.489 -0.507 -3.385 1.00 80.88 82 VAL A N 1
ATOM 605 C CA . VAL A 1 82 ? 6.870 -0.573 -1.966 1.00 80.88 82 VAL A CA 1
ATOM 606 C C . VAL A 1 82 ? 5.663 -0.314 -1.067 1.00 80.88 82 VAL A C 1
ATOM 608 O O . VAL A 1 82 ? 5.484 -1.026 -0.081 1.00 80.88 82 VAL A O 1
ATOM 611 N N . ALA A 1 83 ? 4.806 0.652 -1.407 1.00 82.19 83 ALA A N 1
ATOM 612 C CA . ALA A 1 83 ? 3.609 0.952 -0.629 1.00 82.19 83 ALA A CA 1
ATOM 613 C C . ALA A 1 83 ? 2.626 -0.229 -0.602 1.00 82.19 83 ALA A C 1
ATOM 615 O O . ALA A 1 83 ? 2.114 -0.578 0.464 1.00 82.19 83 ALA A O 1
ATOM 616 N N . ARG A 1 84 ? 2.404 -0.896 -1.745 1.00 82.44 84 ARG A N 1
ATOM 617 C CA . ARG A 1 84 ? 1.598 -2.130 -1.801 1.00 82.44 84 ARG A CA 1
ATOM 618 C C . ARG A 1 84 ? 2.210 -3.261 -0.980 1.00 82.44 84 ARG A C 1
ATOM 620 O O . ARG A 1 84 ? 1.489 -3.974 -0.288 1.00 82.44 84 ARG A O 1
ATOM 627 N N . ASP A 1 85 ? 3.525 -3.416 -1.045 1.00 82.44 85 ASP A N 1
ATOM 628 C CA . ASP A 1 85 ? 4.237 -4.455 -0.311 1.00 82.44 85 ASP A CA 1
ATOM 629 C C . ASP A 1 85 ? 4.195 -4.230 1.218 1.00 82.44 85 ASP A C 1
ATOM 631 O O . ASP A 1 85 ? 3.914 -5.161 1.978 1.00 82.44 85 ASP A O 1
ATOM 635 N N . GLU A 1 86 ? 4.386 -2.990 1.683 1.00 83.19 86 GLU A N 1
ATOM 636 C CA . GLU A 1 86 ? 4.234 -2.625 3.101 1.00 83.19 86 GLU A CA 1
ATOM 637 C C . GLU A 1 86 ? 2.787 -2.771 3.579 1.00 83.19 86 GLU A C 1
ATOM 639 O O . GLU A 1 86 ? 2.560 -3.241 4.692 1.00 83.19 86 GLU A O 1
ATOM 644 N N . LEU A 1 87 ? 1.796 -2.451 2.741 1.00 86.62 87 LEU A N 1
ATOM 645 C CA . LEU A 1 87 ? 0.389 -2.650 3.082 1.00 86.62 87 LEU A CA 1
ATOM 646 C C . LEU A 1 87 ? 0.089 -4.113 3.452 1.00 86.62 87 LEU A C 1
ATOM 648 O O . LEU A 1 87 ? -0.633 -4.369 4.415 1.00 86.62 87 LEU A O 1
ATOM 652 N N . VAL A 1 88 ? 0.666 -5.080 2.731 1.00 84.88 88 VAL A N 1
ATOM 653 C CA . VAL A 1 88 ? 0.504 -6.515 3.030 1.00 84.88 88 VAL A CA 1
ATOM 654 C C . VAL A 1 88 ? 1.125 -6.890 4.381 1.00 84.88 88 VAL A C 1
ATOM 656 O O . VAL A 1 88 ? 0.585 -7.762 5.071 1.00 84.88 88 VAL A O 1
ATOM 659 N N . LEU A 1 89 ? 2.221 -6.223 4.760 1.00 84.75 89 LEU A N 1
ATOM 660 C CA . LEU A 1 89 ? 2.968 -6.431 6.007 1.00 84.75 89 LEU A CA 1
ATOM 661 C C . LEU A 1 89 ? 2.351 -5.767 7.234 1.00 84.75 89 LEU A C 1
ATOM 663 O O . LEU A 1 89 ? 2.747 -6.096 8.355 1.00 84.75 89 LEU A O 1
ATOM 667 N N . LEU A 1 90 ? 1.418 -4.834 7.047 1.00 87.75 90 LEU A N 1
ATOM 668 C CA . LEU A 1 90 ? 0.783 -4.161 8.169 1.00 87.75 90 LEU A CA 1
ATOM 669 C C . LEU A 1 90 ? 0.067 -5.165 9.090 1.00 87.75 90 LEU A C 1
ATOM 671 O O . LEU A 1 90 ? -0.536 -6.137 8.614 1.00 87.75 90 LEU A O 1
ATOM 675 N N . PRO A 1 91 ? 0.042 -4.901 10.413 1.00 91.00 91 PRO A N 1
ATOM 676 C CA . PRO A 1 91 ? -0.815 -5.624 11.342 1.00 91.00 91 PRO A CA 1
ATOM 677 C C . PRO A 1 91 ? -2.262 -5.690 10.823 1.00 91.00 91 PRO A C 1
ATOM 679 O O . PRO A 1 91 ? -2.752 -4.683 10.306 1.00 91.00 91 PRO A O 1
ATOM 682 N N . PRO A 1 92 ? -2.994 -6.810 10.996 1.00 93.44 92 PRO A N 1
ATOM 683 C CA . PRO A 1 92 ? -4.279 -7.038 10.325 1.00 93.44 92 PRO A CA 1
ATOM 684 C C . PRO A 1 92 ? -5.292 -5.894 10.454 1.00 93.44 92 PRO A C 1
ATOM 686 O O . PRO A 1 92 ? -5.930 -5.528 9.471 1.00 93.44 92 PRO A O 1
ATOM 689 N N . ARG A 1 93 ? -5.395 -5.284 11.644 1.00 95.12 93 ARG A N 1
ATOM 690 C CA . ARG A 1 93 ? -6.296 -4.145 11.888 1.00 95.12 93 ARG A CA 1
ATOM 691 C C . ARG A 1 93 ? -5.855 -2.880 11.153 1.00 95.12 93 ARG A C 1
ATOM 693 O O . ARG A 1 93 ? -6.685 -2.211 10.557 1.00 95.12 93 ARG A O 1
ATOM 700 N N . GLN A 1 94 ? -4.557 -2.573 11.153 1.00 94.94 94 GLN A N 1
ATOM 701 C CA . GLN A 1 94 ? -4.020 -1.431 10.405 1.00 94.94 94 GLN A CA 1
ATOM 702 C C . GLN A 1 94 ? -4.188 -1.647 8.899 1.00 94.94 94 GLN A C 1
ATOM 704 O O . GLN A 1 94 ? -4.671 -0.757 8.206 1.00 94.94 94 GLN A O 1
ATOM 709 N N . ARG A 1 95 ? -3.877 -2.853 8.408 1.00 95.25 95 ARG A N 1
ATOM 710 C CA . ARG A 1 95 ? -4.064 -3.241 7.007 1.00 95.25 95 ARG A CA 1
ATOM 711 C C . ARG A 1 95 ? -5.509 -3.068 6.556 1.00 95.25 95 ARG A C 1
ATOM 713 O O . ARG A 1 95 ? -5.750 -2.444 5.528 1.00 95.25 95 ARG A O 1
ATOM 720 N N . PHE A 1 96 ? -6.458 -3.602 7.325 1.00 95.12 96 PHE A N 1
ATOM 721 C CA . PHE A 1 96 ? -7.884 -3.483 7.025 1.00 95.12 96 PHE A CA 1
ATOM 722 C C . PHE A 1 96 ? -8.327 -2.019 6.964 1.00 95.12 96 PHE A C 1
ATOM 724 O O . PHE A 1 96 ? -9.012 -1.626 6.021 1.00 95.12 96 PHE A O 1
ATOM 731 N N . THR A 1 97 ? -7.903 -1.203 7.932 1.00 96.12 97 THR A N 1
ATOM 732 C CA . THR A 1 97 ? -8.262 0.215 7.974 1.00 96.12 97 THR A CA 1
ATOM 733 C C . THR A 1 97 ? -7.675 0.993 6.799 1.00 96.12 97 THR A C 1
ATOM 735 O O . THR A 1 97 ? -8.404 1.736 6.144 1.00 96.12 97 THR A O 1
ATOM 738 N N . VAL A 1 98 ? -6.386 0.811 6.490 1.00 95.06 98 VAL A N 1
ATOM 739 C CA . VAL A 1 98 ? -5.741 1.476 5.346 1.00 95.06 98 VAL A CA 1
ATOM 740 C C . VAL A 1 98 ? -6.402 1.046 4.037 1.00 95.06 98 VAL A C 1
ATOM 742 O O . VAL A 1 98 ? -6.751 1.897 3.224 1.00 95.06 98 VAL A O 1
ATOM 745 N N . TRP A 1 99 ? -6.644 -0.253 3.843 1.00 93.81 99 TRP A N 1
ATOM 746 C CA . TRP A 1 99 ? -7.326 -0.748 2.647 1.00 93.81 99 TRP A CA 1
ATOM 747 C C . TRP A 1 99 ? -8.734 -0.163 2.503 1.00 93.81 99 TRP A C 1
ATOM 749 O O . TRP A 1 99 ? -9.097 0.346 1.446 1.00 93.81 99 TRP A O 1
ATOM 759 N N . SER A 1 100 ? -9.529 -0.187 3.570 1.00 95.38 100 SER A N 1
ATOM 760 C CA . SER A 1 100 ? -10.917 0.271 3.519 1.00 95.38 100 SER A CA 1
ATOM 761 C C . SER A 1 100 ? -11.018 1.780 3.296 1.00 95.38 100 SER A C 1
ATOM 763 O O . SER A 1 100 ? -11.780 2.218 2.439 1.00 95.38 100 SER A O 1
ATOM 765 N N . VAL A 1 101 ? -10.238 2.579 4.029 1.00 95.56 101 VAL A N 1
ATOM 766 C CA . VAL A 1 101 ? -10.370 4.042 4.003 1.00 95.56 101 VAL A CA 1
ATOM 767 C C . VAL A 1 101 ? -9.518 4.676 2.907 1.00 95.56 101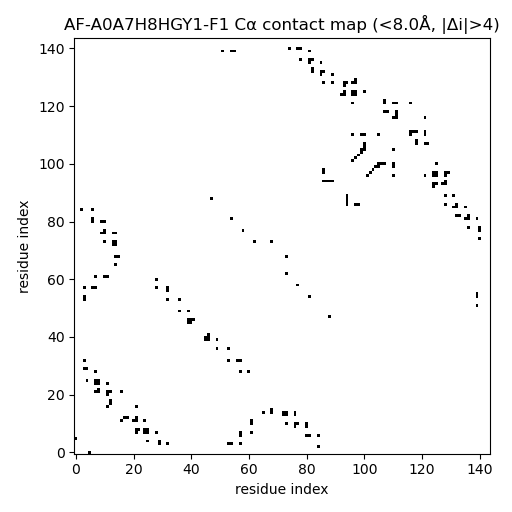 VAL A C 1
ATOM 769 O O . VAL A 1 101 ? -10.026 5.475 2.131 1.00 95.56 1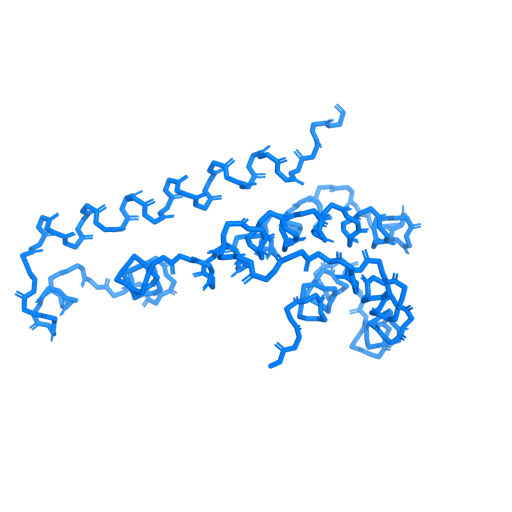01 VAL A O 1
ATOM 772 N N . ALA A 1 102 ? -8.232 4.334 2.814 1.00 91.81 102 ALA A N 1
ATOM 773 C CA . ALA A 1 102 ? -7.319 5.011 1.892 1.00 91.81 102 ALA A CA 1
ATOM 774 C C . ALA A 1 102 ? -7.374 4.438 0.468 1.00 91.81 102 ALA A C 1
ATOM 776 O O . ALA A 1 102 ? -7.224 5.191 -0.487 1.00 91.81 102 ALA A O 1
ATOM 777 N N . VAL A 1 103 ? -7.598 3.125 0.317 1.00 88.62 103 VAL A N 1
ATOM 778 C CA . VAL A 1 103 ? -7.614 2.467 -1.006 1.00 88.62 103 VAL A CA 1
ATOM 779 C C . VAL A 1 103 ? -9.027 2.355 -1.578 1.00 88.62 103 VAL A C 1
ATOM 781 O O . VAL A 1 103 ? -9.233 2.568 -2.768 1.00 88.62 103 VAL A O 1
ATOM 784 N N . ARG A 1 104 ? -10.016 2.002 -0.750 1.00 93.56 104 ARG A N 1
ATOM 785 C CA . ARG A 1 104 ? -11.421 1.849 -1.173 1.00 93.56 104 ARG A CA 1
ATOM 786 C C . ARG A 1 104 ? -12.274 3.089 -0.908 1.00 93.56 104 ARG A C 1
ATOM 788 O O . ARG A 1 104 ? -13.463 3.051 -1.199 1.00 93.56 104 ARG A O 1
ATOM 795 N N . HIS A 1 105 ? -11.680 4.160 -0.376 1.00 93.88 105 HIS A N 1
ATOM 796 C CA . HIS A 1 105 ? -12.342 5.438 -0.095 1.00 93.88 105 HIS A CA 1
ATOM 797 C C . HIS A 1 105 ? -13.614 5.316 0.757 1.00 93.88 105 HIS A C 1
ATOM 799 O O . HIS A 1 105 ? -14.524 6.137 0.647 1.00 93.88 105 HIS A O 1
ATOM 805 N N . ARG A 1 106 ? -13.693 4.296 1.622 1.00 96.62 106 ARG A N 1
ATOM 806 C CA . ARG A 1 106 ? -14.852 4.115 2.498 1.00 96.62 106 ARG A CA 1
ATOM 807 C C . ARG A 1 106 ? -14.842 5.161 3.614 1.00 96.62 106 ARG A C 1
ATOM 809 O O . ARG A 1 106 ? -13.794 5.375 4.234 1.00 96.62 106 ARG A O 1
ATOM 816 N N . PRO A 1 107 ? -15.990 5.783 3.930 1.00 97.44 107 PRO A N 1
ATOM 817 C CA . PRO A 1 107 ? -16.105 6.692 5.059 1.00 97.44 107 PRO A CA 1
ATOM 818 C C . PRO A 1 107 ? -15.706 6.026 6.380 1.00 97.44 107 PRO A C 1
ATOM 820 O O . PRO A 1 107 ? -16.116 4.908 6.690 1.00 97.44 107 PRO A O 1
ATOM 823 N N . ILE A 1 108 ? -14.978 6.758 7.227 1.00 96.75 108 ILE A N 1
ATOM 824 C CA . ILE A 1 108 ? -14.554 6.284 8.558 1.00 96.75 108 ILE A CA 1
ATOM 825 C C . ILE A 1 108 ? -15.749 5.839 9.414 1.00 96.75 108 ILE A C 1
ATOM 827 O O . ILE A 1 108 ? -15.637 4.886 10.180 1.00 96.75 108 ILE A O 1
ATOM 831 N N . ALA A 1 109 ? -16.892 6.520 9.290 1.00 96.88 109 ALA A N 1
ATOM 832 C CA . ALA A 1 109 ? -18.105 6.177 10.027 1.00 96.88 109 ALA A CA 1
ATOM 833 C C . ALA A 1 109 ? -18.674 4.804 9.630 1.00 96.88 109 ALA A C 1
ATOM 835 O O . ALA A 1 109 ? -19.151 4.083 10.500 1.00 96.88 109 ALA A O 1
ATOM 836 N N . GLU A 1 110 ? -18.584 4.434 8.352 1.00 97.12 110 GLU A N 1
ATOM 837 C CA . GLU A 1 110 ? -19.042 3.139 7.843 1.00 97.12 110 GLU A CA 1
ATOM 838 C C . GLU A 1 110 ? -18.135 2.010 8.346 1.00 97.12 110 GLU A C 1
ATOM 840 O O . GLU A 1 110 ? -18.610 1.009 8.873 1.00 97.12 110 GLU A O 1
ATOM 845 N N . VAL A 1 111 ? -16.817 2.223 8.285 1.00 97.00 111 VAL A N 1
ATOM 846 C CA . VAL A 1 111 ? -15.823 1.276 8.813 1.00 97.00 111 VAL A CA 1
ATOM 847 C C . VAL A 1 111 ? -15.987 1.088 10.325 1.00 97.00 111 VAL A C 1
ATOM 849 O O . VAL A 1 111 ? -15.901 -0.033 10.824 1.00 97.00 111 VAL A O 1
ATOM 852 N N . ALA A 1 112 ? -16.243 2.170 11.064 1.00 97.56 112 ALA A N 1
ATOM 853 C CA . ALA A 1 112 ? -16.523 2.120 12.498 1.00 97.56 112 ALA A CA 1
ATOM 854 C C . ALA A 1 112 ? -17.781 1.288 12.805 1.00 97.56 112 ALA A C 1
ATOM 856 O O . ALA A 1 112 ? -17.747 0.438 13.692 1.00 97.56 112 ALA A O 1
ATOM 857 N N . ALA A 1 113 ? -18.861 1.491 12.043 1.00 96.50 113 ALA A N 1
ATOM 858 C CA . ALA A 1 113 ? -20.107 0.747 12.210 1.00 96.50 113 ALA A CA 1
ATOM 859 C C . ALA A 1 113 ? -19.941 -0.754 11.913 1.00 96.50 113 ALA A C 1
ATOM 861 O O . ALA A 1 113 ? -20.401 -1.577 12.695 1.00 96.50 113 ALA A O 1
ATOM 862 N N . GLU A 1 114 ? -19.243 -1.115 10.832 1.00 96.56 114 GLU A N 1
ATOM 863 C CA . GLU A 1 114 ? -19.017 -2.518 10.450 1.00 96.56 114 GLU A CA 1
ATOM 864 C C . GLU A 1 114 ? -18.149 -3.276 11.463 1.00 96.56 114 GLU A C 1
ATOM 866 O O . GLU A 1 114 ? -18.378 -4.448 11.745 1.00 96.56 114 GLU A O 1
ATOM 871 N N . THR A 1 115 ? -17.132 -2.613 12.011 1.00 96.38 115 THR A N 1
ATOM 872 C CA . THR A 1 115 ? -16.141 -3.259 12.887 1.00 96.38 115 THR A CA 1
ATOM 873 C C . THR A 1 115 ? -16.490 -3.201 14.372 1.00 96.38 115 THR A C 1
ATOM 875 O O . THR A 1 115 ? -15.840 -3.869 15.178 1.00 96.38 115 THR A O 1
ATOM 878 N N . GLY A 1 116 ? -17.460 -2.366 14.755 1.00 97.00 116 GLY A N 1
ATOM 879 C CA . GLY A 1 116 ? -17.746 -2.037 16.152 1.00 97.00 116 GLY A CA 1
ATOM 880 C C . GLY A 1 116 ? -16.666 -1.178 16.826 1.00 97.00 116 GLY A C 1
ATOM 881 O O . GLY A 1 116 ? -16.680 -1.019 18.046 1.00 97.00 116 GLY A O 1
ATOM 882 N N . TRP A 1 117 ? -15.705 -0.632 16.073 1.00 97.50 117 TRP A N 1
ATOM 883 C CA . TRP A 1 117 ? -14.682 0.272 16.607 1.00 97.50 117 TRP A CA 1
ATOM 884 C C . TRP A 1 117 ? -15.203 1.706 16.695 1.00 97.50 117 TRP A C 1
ATOM 886 O O . TRP A 1 117 ? -16.019 2.148 15.890 1.00 97.50 117 TRP A O 1
ATOM 896 N N . SER A 1 118 ? -14.671 2.494 17.629 1.00 97.81 118 SER A N 1
ATOM 897 C CA . SER A 1 118 ? -14.952 3.929 17.649 1.00 97.81 118 SER A CA 1
ATOM 898 C C . SER A 1 118 ? -14.316 4.629 16.440 1.00 97.81 118 SER A C 1
ATOM 900 O O . SER A 1 118 ? -13.256 4.232 15.946 1.00 97.81 118 SER A O 1
ATOM 902 N N . ARG A 1 119 ? -14.896 5.756 16.001 1.00 96.94 119 ARG A N 1
ATOM 903 C CA . ARG A 1 119 ? -14.298 6.589 14.936 1.00 96.94 119 ARG A CA 1
ATOM 904 C C . ARG A 1 119 ? -12.846 6.970 15.251 1.00 96.94 119 ARG A C 1
ATOM 906 O O . ARG A 1 119 ? -11.992 6.927 14.372 1.00 96.94 119 ARG A O 1
ATOM 913 N N . SER A 1 120 ? -12.548 7.286 16.513 1.00 96.69 120 SER A N 1
ATOM 914 C CA . SER A 1 120 ? -11.189 7.618 16.955 1.00 96.69 120 SER A CA 1
ATOM 915 C C . SER A 1 120 ? -10.229 6.425 16.879 1.00 96.69 120 SER A C 1
ATOM 917 O O . SER A 1 120 ? -9.066 6.601 16.518 1.00 96.69 120 SER A O 1
ATOM 919 N N . GLN A 1 121 ? -10.691 5.201 17.154 1.00 97.38 121 GLN A N 1
ATOM 920 C CA . GLN A 1 121 ? -9.894 3.989 16.950 1.00 97.38 121 GLN A CA 1
ATOM 921 C C . GLN A 1 121 ? -9.569 3.774 15.470 1.00 97.38 121 GLN A C 1
ATOM 923 O O . GLN A 1 121 ? -8.407 3.518 15.151 1.00 97.38 121 GLN A O 1
ATOM 928 N N . VAL A 1 122 ? -10.550 3.940 14.576 1.00 97.19 122 VAL A N 1
ATOM 929 C CA . VAL A 1 122 ? -10.342 3.837 13.123 1.00 97.19 122 VAL A CA 1
ATOM 930 C C . VAL A 1 122 ? -9.305 4.863 12.656 1.00 97.19 122 VAL A C 1
ATOM 932 O O . VAL A 1 122 ? -8.336 4.488 12.003 1.00 97.19 122 VAL A O 1
ATOM 935 N N . VAL A 1 123 ? -9.428 6.132 13.065 1.00 97.25 123 VAL A N 1
ATOM 936 C CA . VAL A 1 123 ? -8.455 7.188 12.720 1.00 97.25 123 VAL A CA 1
ATOM 937 C C . VAL A 1 123 ? -7.044 6.847 13.210 1.00 97.25 123 VAL A C 1
ATOM 939 O O . VAL A 1 123 ? -6.084 6.970 12.453 1.00 97.25 123 VAL A O 1
ATOM 942 N N . ARG A 1 124 ? -6.889 6.369 14.452 1.00 97.62 124 ARG A N 1
ATOM 943 C CA . ARG A 1 124 ? -5.566 5.980 14.975 1.00 97.62 124 ARG A CA 1
ATOM 944 C C . ARG A 1 124 ? -4.950 4.821 14.197 1.00 97.62 124 ARG A C 1
ATOM 946 O O . ARG A 1 124 ? -3.764 4.869 13.887 1.00 97.62 124 ARG A O 1
ATOM 953 N N . LEU A 1 125 ? -5.739 3.794 13.878 1.00 96.88 125 LEU A N 1
ATOM 954 C CA . LEU A 1 125 ? -5.274 2.648 13.093 1.00 96.88 125 LEU A CA 1
ATOM 955 C C . LEU A 1 125 ? -4.877 3.060 11.672 1.00 96.88 125 LEU A C 1
ATOM 957 O O . LEU A 1 125 ? -3.861 2.579 11.172 1.00 96.88 125 LEU A O 1
ATOM 961 N N . LEU A 1 126 ? -5.644 3.965 11.055 1.00 96.06 126 LEU A N 1
ATOM 962 C CA . LEU A 1 126 ? -5.340 4.530 9.743 1.00 96.06 126 LEU A CA 1
ATOM 963 C C . LEU A 1 126 ? -4.004 5.270 9.771 1.00 96.06 126 LEU A C 1
ATOM 965 O O . LEU A 1 126 ? -3.105 4.942 9.003 1.00 96.06 126 LEU A O 1
ATOM 969 N N . ASN A 1 127 ? -3.854 6.221 10.694 1.00 95.38 127 ASN A N 1
ATOM 970 C CA . ASN A 1 127 ? -2.654 7.046 10.794 1.00 95.38 127 ASN A CA 1
ATOM 971 C C . ASN A 1 127 ? -1.413 6.207 11.119 1.00 95.38 127 ASN A C 1
ATOM 973 O O . ASN A 1 127 ? -0.366 6.420 10.516 1.00 95.38 127 ASN A O 1
ATOM 977 N N . ALA A 1 128 ? -1.523 5.218 12.013 1.00 93.44 128 ALA A N 1
ATOM 978 C CA . ALA A 1 128 ? -0.421 4.306 12.320 1.00 93.44 128 ALA A CA 1
ATOM 979 C C . ALA A 1 128 ? -0.011 3.450 11.105 1.00 93.44 128 ALA A C 1
ATOM 981 O O . ALA A 1 128 ? 1.181 3.261 10.848 1.00 93.44 128 ALA A O 1
ATOM 982 N N . GLY A 1 129 ? -0.991 2.960 10.338 1.00 91.56 129 GLY A N 1
ATOM 983 C CA . GLY A 1 129 ? -0.741 2.206 9.111 1.00 91.56 129 GLY A CA 1
ATOM 984 C C . GLY A 1 129 ? -0.077 3.058 8.027 1.00 91.56 129 GLY A C 1
ATOM 985 O O . GLY A 1 129 ? 0.940 2.651 7.467 1.00 91.56 129 GLY A O 1
ATOM 986 N N . LEU A 1 130 ? -0.593 4.267 7.782 1.00 90.88 130 LEU A N 1
ATOM 987 C CA . LEU A 1 130 ? -0.013 5.213 6.823 1.00 90.88 130 LEU A CA 1
ATOM 988 C C . LEU A 1 130 ? 1.399 5.642 7.233 1.00 90.88 130 LEU A C 1
ATOM 990 O O . LEU A 1 130 ? 2.299 5.612 6.403 1.00 90.88 130 LEU A O 1
ATOM 994 N N . ALA A 1 131 ? 1.627 5.962 8.510 1.00 88.88 131 ALA A N 1
ATOM 995 C CA . ALA A 1 131 ? 2.953 6.316 9.011 1.00 88.88 131 ALA A CA 1
ATOM 996 C C . ALA A 1 131 ? 3.971 5.192 8.771 1.00 88.88 131 ALA A C 1
ATOM 998 O O . ALA A 1 131 ? 5.090 5.461 8.338 1.00 88.88 131 ALA A O 1
ATOM 999 N N . THR A 1 132 ? 3.571 3.935 8.984 1.00 85.31 132 THR A N 1
ATOM 1000 C CA . THR A 1 132 ? 4.423 2.772 8.702 1.00 85.31 132 THR A CA 1
ATOM 1001 C C . THR A 1 132 ? 4.764 2.683 7.214 1.00 85.31 132 THR A C 1
ATOM 1003 O O . THR A 1 132 ? 5.934 2.539 6.867 1.00 85.31 132 THR A O 1
ATOM 1006 N N . ILE A 1 133 ? 3.775 2.823 6.326 1.00 84.81 133 ILE A N 1
ATOM 1007 C CA . ILE A 1 133 ? 3.999 2.793 4.873 1.00 84.81 133 ILE A CA 1
ATOM 1008 C C . ILE A 1 133 ? 4.952 3.920 4.444 1.00 84.81 133 ILE A C 1
ATOM 1010 O O . ILE A 1 133 ? 5.928 3.662 3.740 1.00 84.81 133 ILE A O 1
ATOM 1014 N N . THR A 1 134 ? 4.723 5.152 4.905 1.00 81.69 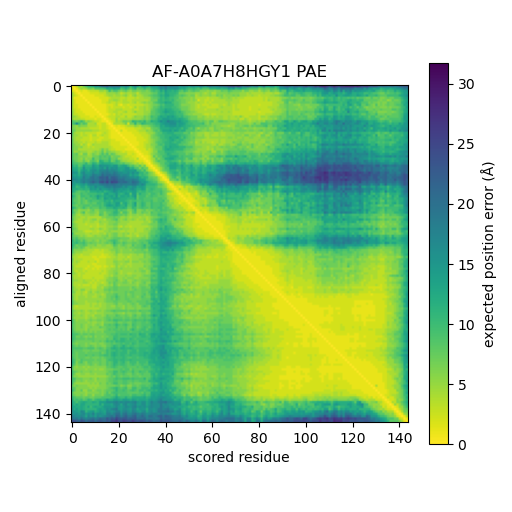134 THR A N 1
ATOM 1015 C CA . THR A 1 134 ? 5.517 6.330 4.518 1.00 81.69 134 THR A CA 1
ATOM 1016 C C . THR A 1 134 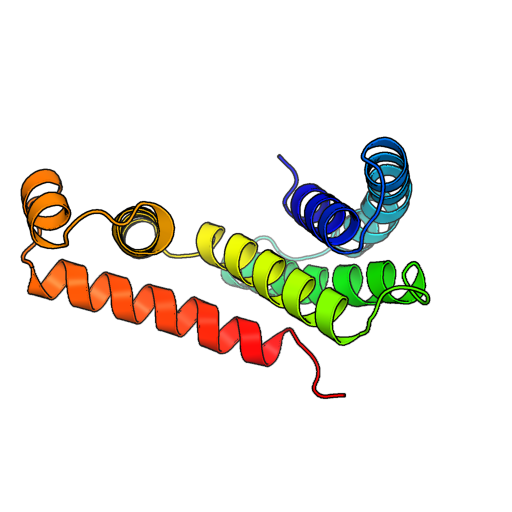? 6.955 6.262 5.034 1.00 81.69 134 THR A C 1
ATOM 1018 O O . THR A 1 134 ? 7.894 6.567 4.299 1.00 81.69 134 THR A O 1
ATOM 1021 N N . GLU A 1 135 ? 7.149 5.837 6.283 1.00 79.06 135 GLU A N 1
ATOM 1022 C CA . GLU A 1 135 ? 8.474 5.678 6.893 1.00 79.06 135 GLU A CA 1
ATOM 1023 C C . GLU A 1 135 ? 9.353 4.708 6.091 1.00 79.06 135 GLU A C 1
ATOM 1025 O O . GLU A 1 135 ? 10.540 4.956 5.871 1.00 79.06 135 GLU A O 1
ATOM 1030 N N . TRP A 1 136 ? 8.762 3.616 5.605 1.00 66.44 136 TRP A N 1
ATOM 1031 C CA . TRP A 1 136 ? 9.484 2.613 4.829 1.00 66.44 136 TRP A CA 1
ATOM 1032 C C . TRP A 1 136 ? 9.582 2.938 3.344 1.00 66.44 136 TRP A C 1
ATOM 1034 O O . TRP A 1 136 ? 10.582 2.557 2.734 1.00 66.44 136 TRP A O 1
ATOM 1044 N N . GLY A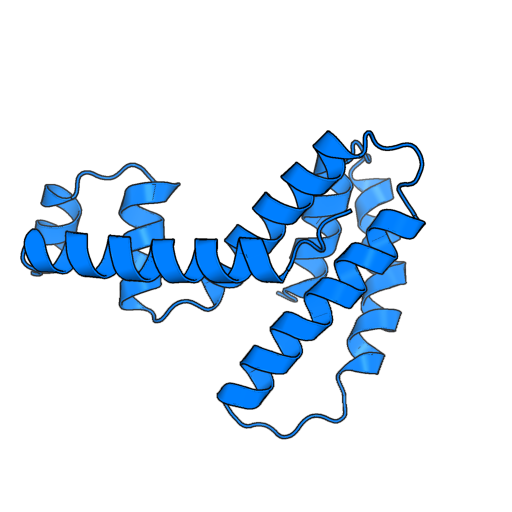 1 137 ? 8.634 3.690 2.780 1.00 65.12 137 GLY A N 1
ATOM 1045 C CA . GLY A 1 137 ? 8.781 4.293 1.454 1.00 65.12 137 GLY A CA 1
ATOM 1046 C C . GLY A 1 137 ? 10.042 5.156 1.384 1.00 65.12 137 GLY A C 1
ATOM 1047 O O . GLY A 1 137 ? 10.894 4.936 0.527 1.00 65.12 137 GLY A O 1
ATOM 1048 N N . ARG A 1 138 ? 10.240 6.030 2.380 1.00 66.69 138 ARG A N 1
ATOM 1049 C CA . ARG A 1 138 ? 11.411 6.921 2.469 1.00 66.69 138 ARG A CA 1
ATOM 1050 C C . ARG A 1 138 ? 12.741 6.177 2.637 1.00 66.69 138 ARG A C 1
ATOM 1052 O O . ARG A 1 138 ? 13.762 6.633 2.150 1.00 66.69 138 ARG A O 1
ATOM 1059 N N . LYS A 1 139 ? 12.737 5.034 3.332 1.00 64.88 139 LYS A N 1
ATOM 1060 C CA . LYS A 1 139 ? 13.935 4.201 3.562 1.00 64.88 139 LYS A CA 1
ATOM 1061 C C . LYS A 1 139 ? 14.277 3.262 2.403 1.00 64.88 139 LYS A C 1
ATOM 1063 O O . LYS A 1 139 ? 15.399 2.771 2.342 1.00 64.88 139 LYS A O 1
ATOM 1068 N N . SER A 1 140 ? 13.309 2.950 1.541 1.00 58.91 140 SER A N 1
ATOM 1069 C CA . SER A 1 140 ? 13.469 1.950 0.472 1.00 58.91 140 SER A CA 1
ATOM 1070 C C . SER A 1 140 ? 13.790 2.571 -0.891 1.00 58.91 140 SER A C 1
ATOM 1072 O O . SER A 1 140 ? 14.235 1.850 -1.782 1.00 58.91 140 SER A O 1
ATOM 1074 N N . VAL A 1 141 ? 13.582 3.879 -1.053 1.00 58.62 141 VAL A N 1
ATOM 1075 C CA . VAL A 1 141 ? 14.031 4.649 -2.217 1.00 58.62 141 VAL A CA 1
ATOM 1076 C C . VAL A 1 141 ? 15.346 5.334 -1.826 1.00 58.62 141 VAL A C 1
ATOM 1078 O O . VAL A 1 141 ? 15.313 6.242 -0.997 1.00 58.62 141 VAL A O 1
ATOM 1081 N N . PRO A 1 142 ? 16.512 4.889 -2.326 1.00 50.97 142 PRO A N 1
ATOM 1082 C CA . PRO A 1 142 ? 17.755 5.609 -2.082 1.00 50.97 142 PRO A CA 1
ATOM 1083 C C . PRO A 1 142 ? 17.654 7.000 -2.715 1.00 50.97 142 PRO A C 1
ATOM 1085 O O . PRO A 1 142 ? 17.296 7.109 -3.888 1.00 50.97 142 PRO A O 1
ATOM 1088 N N . SER A 1 143 ? 17.947 8.050 -1.942 1.00 47.41 143 SER A N 1
ATOM 1089 C CA . SER A 1 143 ? 18.159 9.388 -2.500 1.00 47.41 143 SER A CA 1
ATOM 1090 C C . SER A 1 143 ? 19.252 9.293 -3.564 1.00 47.41 143 SER A C 1
ATOM 1092 O O . SER A 1 143 ? 20.306 8.710 -3.296 1.00 47.41 143 SER A O 1
ATOM 1094 N N . ALA A 1 144 ? 18.944 9.789 -4.763 1.00 43.72 144 ALA A N 1
ATOM 1095 C CA . ALA A 1 144 ? 19.883 9.881 -5.877 1.00 43.72 144 ALA A CA 1
ATOM 1096 C C . ALA A 1 144 ? 21.120 10.714 -5.515 1.00 43.72 144 ALA A C 1
ATOM 1098 O O . ALA A 1 144 ? 20.973 11.667 -4.712 1.00 43.72 144 ALA A O 1
#

Radius of gyration: 16.92 Å; Cα contacts (8 Å, |Δi|>4): 130; chains: 1; bounding box: 40×29×40 Å

Nearest PDB structures (foldseek):
  5wuq-assembly1_A  TM=4.391E-01  e=3.272E-02  Bacillus subtilis subsp. subtilis str. 168
  8z6g-assembly1_B  TM=4.763E-01  e=3.644E-01  Pseudomonas aeruginosa
  8z6g-assembly3_F  TM=4.792E-01  e=4.250E-01  Pseudomonas aeruginosa
  1or7-assembly3_B  TM=4.760E-01  e=5.492E-01  Escherichia coli
  6in7-assembly1_B  TM=4.806E-01  e=7.097E-01  Pseudomonas aeruginosa PAO1

pLDDT: mean 79.5, std 13.46, range [43.72, 97.81]

Solvent-accessible surface area (backbone atoms only — not comparable to full-atom values): 7977 Å² total; per-residue (Å²): 132,62,65,68,48,53,40,49,35,51,37,31,44,63,52,71,38,53,70,71,57,16,53,58,44,32,71,59,48,46,60,67,55,52,67,76,57,79,80,67,68,92,43,75,69,47,54,51,52,49,54,58,53,50,45,51,54,49,52,52,58,52,47,74,74,41,77,87,41,58,66,68,54,45,52,52,30,48,47,55,38,48,38,55,53,41,45,72,69,38,58,70,68,23,27,51,38,34,45,42,36,74,72,64,64,41,56,62,67,58,55,16,64,76,68,74,43,52,57,67,55,50,50,51,32,28,51,54,36,50,51,54,33,51,59,48,40,62,71,64,51,77,83,130

Sequence (144 aa):
MDRILEMVYFLARRTGRSPGAAARLCTRLVPELVVSSAGAPDSPGHRLAAARRGRVAVATAVRARSRRCDPAVFDDALADAVARDELVLLPPRQRFTVWSVAVRHRPIAEVAAETGWSRSQVVRLLNAGLATITEWGRKSVPSA

Foldseek 3Di:
DDLLLVLQLQLCVLLPDDNVRSVVRSVVVVVVLVVVQVDWDDDPVRVVVSLLVSLLVSLVSSCVVSVVGDPVSNLVSSLVSLLVVLLVVDDPLLSVLCCVCVVVVHDLVVVCVVVVHDSVVSVVSPVVSVVSSVVSSVVSRDDD